Protein AF-A0A1D8IRN9-F1 (afdb_monomer)

Radius of gyration: 17.6 Å; Cα contacts (8 Å, |Δi|>4): 128; chains: 1; bounding box: 40×35×45 Å

Foldseek 3Di:
DEDPVPAPCVVPWVLVLQCVPPNPVSSCVAPPVCVVVVNHDYDDPGCLVQVVCVLVVVHVDDDDDPLSQCCQVPPVVRPDHDDDDPPVSGDDDDDDDDQDPVPVCNVVSVVVVVVCLDPVNQVVCVVSPHDHD

Organism: NCBI:txid2819280

Structure (mmCIF, N/CA/C/O backbone):
data_AF-A0A1D8IRN9-F1
#
_entry.id   AF-A0A1D8IRN9-F1
#
loop_
_atom_site.group_PDB
_atom_site.id
_atom_site.type_symbol
_atom_site.label_atom_id
_atom_site.label_alt_id
_atom_site.label_comp_id
_atom_site.label_asym_id
_atom_site.label_entity_id
_atom_site.label_seq_id
_atom_site.pdbx_PDB_ins_code
_atom_site.Cartn_x
_atom_site.Cartn_y
_atom_site.Cartn_z
_atom_site.occupancy
_atom_site.B_iso_or_equiv
_atom_site.auth_seq_id
_atom_site.auth_comp_id
_atom_site.auth_asym_id
_atom_site.auth_atom_id
_atom_site.pdbx_PDB_model_num
ATOM 1 N N . MET A 1 1 ? 6.218 3.190 -8.491 1.00 97.50 1 MET A N 1
ATOM 2 C CA . MET A 1 1 ? 6.652 2.462 -7.282 1.00 97.50 1 MET A CA 1
ATOM 3 C C . MET A 1 1 ? 6.653 3.421 -6.105 1.00 97.50 1 MET A C 1
ATOM 5 O O . MET A 1 1 ? 6.997 4.578 -6.321 1.00 97.50 1 MET A O 1
ATOM 9 N N . PRO A 1 2 ? 6.281 2.974 -4.898 1.00 97.94 2 PRO A N 1
ATOM 10 C CA . PRO A 1 2 ? 6.349 3.803 -3.695 1.00 97.94 2 PRO A CA 1
ATOM 11 C C . PRO A 1 2 ? 7.781 4.262 -3.410 1.00 97.94 2 PRO A C 1
ATOM 13 O O . PRO A 1 2 ? 8.701 3.454 -3.577 1.00 97.94 2 PRO A O 1
ATOM 16 N N . ASN A 1 3 ? 7.983 5.525 -3.025 1.00 98.31 3 ASN A N 1
ATOM 17 C CA . ASN A 1 3 ? 9.323 6.074 -2.817 1.00 98.31 3 ASN A CA 1
ATOM 18 C C . ASN A 1 3 ? 9.903 5.624 -1.464 1.00 98.31 3 ASN A C 1
ATOM 20 O O . ASN A 1 3 ? 9.328 5.934 -0.420 1.00 98.31 3 ASN A O 1
ATOM 24 N N . PRO A 1 4 ? 11.046 4.914 -1.442 1.00 97.56 4 PRO A N 1
ATOM 25 C CA . PRO A 1 4 ? 11.628 4.422 -0.202 1.00 97.56 4 PRO A CA 1
ATOM 26 C C . PRO A 1 4 ? 12.136 5.516 0.731 1.00 97.56 4 PRO A C 1
ATOM 28 O O . PRO A 1 4 ? 12.293 5.235 1.913 1.00 97.56 4 PRO A O 1
ATOM 31 N N . GLU A 1 5 ? 12.385 6.742 0.277 1.00 97.06 5 GLU A N 1
ATOM 32 C CA . GLU A 1 5 ? 12.905 7.801 1.146 1.00 97.06 5 GLU A CA 1
ATOM 33 C C . GLU A 1 5 ? 11.945 8.113 2.302 1.00 97.06 5 GLU A C 1
ATOM 35 O O . GLU A 1 5 ? 12.378 8.123 3.457 1.00 97.06 5 GLU A O 1
ATOM 40 N N . TRP A 1 6 ? 10.637 8.194 2.041 1.00 95.69 6 TRP A N 1
ATOM 41 C CA . TRP A 1 6 ? 9.624 8.516 3.059 1.00 95.69 6 TRP A CA 1
ATOM 42 C C . TRP A 1 6 ? 8.460 7.522 3.153 1.00 95.69 6 TRP A C 1
ATOM 44 O O . TRP A 1 6 ? 7.733 7.542 4.144 1.00 95.69 6 TRP A O 1
ATOM 54 N N . GLU A 1 7 ? 8.265 6.617 2.189 1.00 97.62 7 GLU A N 1
ATOM 55 C CA . GLU A 1 7 ? 7.142 5.676 2.235 1.00 97.62 7 GLU A CA 1
ATOM 56 C C . GLU A 1 7 ? 7.534 4.333 2.858 1.00 97.62 7 GLU A C 1
ATOM 58 O O . GLU A 1 7 ? 8.240 3.512 2.264 1.00 97.62 7 GLU A O 1
ATOM 63 N N . GLY A 1 8 ? 6.998 4.056 4.050 1.00 94.81 8 GLY A N 1
ATOM 64 C CA . GLY A 1 8 ? 7.262 2.812 4.779 1.00 94.81 8 GLY A CA 1
ATOM 65 C C . GLY A 1 8 ? 6.881 1.536 4.013 1.00 94.81 8 GLY A C 1
ATOM 66 O O . GLY A 1 8 ? 7.558 0.519 4.156 1.00 94.81 8 GLY A O 1
ATOM 67 N N . ILE A 1 9 ? 5.859 1.575 3.146 1.00 95.75 9 ILE A N 1
ATOM 68 C CA . ILE A 1 9 ? 5.465 0.423 2.311 1.00 95.75 9 ILE A CA 1
ATOM 69 C C . ILE A 1 9 ? 6.611 -0.037 1.392 1.00 95.75 9 ILE A C 1
ATOM 71 O O . ILE A 1 9 ? 6.831 -1.240 1.233 1.00 95.75 9 ILE A O 1
ATOM 75 N N . ALA A 1 10 ? 7.391 0.899 0.838 1.00 97.38 10 ALA A N 1
ATOM 76 C CA . ALA A 1 10 ? 8.537 0.574 -0.005 1.00 97.38 10 ALA A CA 1
ATOM 77 C C . ALA A 1 10 ? 9.614 -0.152 0.807 1.00 97.38 10 ALA A C 1
ATOM 79 O O . ALA A 1 10 ? 10.031 -1.252 0.444 1.00 97.38 10 ALA A O 1
ATOM 80 N N . LYS A 1 11 ? 10.014 0.449 1.936 1.00 96.25 11 LYS A N 1
ATOM 81 C CA . LYS A 1 11 ? 11.086 -0.043 2.814 1.00 96.25 11 LYS A CA 1
ATOM 82 C C . LYS A 1 11 ? 10.756 -1.385 3.468 1.00 96.25 11 LYS A C 1
ATOM 84 O O . LYS A 1 11 ? 11.618 -2.255 3.546 1.00 96.25 11 LYS A O 1
ATOM 89 N N . HIS A 1 12 ? 9.527 -1.561 3.952 1.00 94.75 12 HIS A N 1
ATOM 90 C CA . HIS A 1 12 ? 9.192 -2.661 4.863 1.00 94.75 12 HIS A CA 1
ATOM 91 C C . HIS A 1 12 ? 8.393 -3.798 4.224 1.00 94.75 12 HIS A C 1
ATOM 93 O O . HIS A 1 12 ? 8.334 -4.885 4.811 1.00 94.75 12 HIS A O 1
ATOM 99 N N . ALA A 1 13 ? 7.794 -3.584 3.051 1.00 95.06 13 ALA A N 1
ATOM 100 C CA . ALA A 1 13 ? 7.025 -4.608 2.346 1.00 95.06 13 ALA A CA 1
ATOM 101 C C . ALA A 1 13 ? 7.578 -4.884 0.945 1.00 95.06 13 ALA A C 1
ATOM 103 O O . ALA A 1 13 ? 7.990 -6.007 0.669 1.00 95.06 13 ALA A O 1
ATOM 104 N N . ILE A 1 14 ? 7.653 -3.866 0.086 1.00 96.88 14 ILE A N 1
ATOM 105 C CA . ILE A 1 14 ? 7.908 -4.062 -1.348 1.00 96.88 14 ILE A CA 1
ATOM 106 C C . ILE A 1 14 ? 9.356 -4.457 -1.633 1.00 96.88 14 ILE A C 1
ATOM 108 O O . ILE A 1 14 ? 9.585 -5.468 -2.289 1.00 96.88 14 ILE A O 1
ATOM 112 N N . ILE A 1 15 ? 10.339 -3.692 -1.149 1.00 97.44 15 ILE A N 1
ATOM 113 C CA . ILE A 1 15 ? 11.759 -4.009 -1.369 1.00 97.44 15 ILE A CA 1
ATOM 114 C C . ILE A 1 15 ? 12.111 -5.386 -0.778 1.00 97.44 15 ILE A C 1
ATOM 116 O O . ILE A 1 15 ? 12.723 -6.181 -1.493 1.00 97.44 15 ILE A O 1
ATOM 120 N N . PRO A 1 16 ? 11.685 -5.736 0.455 1.00 96.25 16 PRO A N 1
ATOM 121 C CA . PRO A 1 16 ? 11.860 -7.089 0.977 1.00 96.25 16 PRO A CA 1
ATOM 122 C C . PRO A 1 16 ? 11.220 -8.179 0.109 1.00 96.25 16 PRO A C 1
ATOM 124 O O . PRO A 1 16 ? 11.850 -9.212 -0.106 1.00 96.25 16 PRO A O 1
ATOM 127 N N . ALA A 1 17 ? 10.007 -7.959 -0.414 1.00 96.19 17 ALA A N 1
ATOM 128 C CA . ALA A 1 17 ? 9.340 -8.918 -1.297 1.00 96.19 17 ALA A CA 1
ATOM 129 C C . ALA A 1 17 ? 10.122 -9.118 -2.605 1.00 96.19 17 ALA A C 1
ATOM 131 O O . ALA A 1 17 ? 10.450 -10.250 -2.949 1.00 96.19 17 ALA A O 1
ATOM 132 N N . LEU A 1 18 ? 10.524 -8.028 -3.272 1.00 97.31 18 LEU A N 1
ATOM 133 C CA . LEU A 1 18 ? 11.352 -8.082 -4.483 1.00 97.31 18 LEU A CA 1
ATOM 134 C C . LEU A 1 18 ? 12.683 -8.801 -4.230 1.00 97.31 18 LEU A C 1
ATOM 136 O O . LEU A 1 18 ? 13.089 -9.651 -5.021 1.00 97.31 18 LEU A O 1
ATOM 140 N N . LYS A 1 19 ? 13.347 -8.496 -3.109 1.00 97.75 19 LYS A N 1
ATOM 141 C CA . LYS A 1 19 ? 14.605 -9.143 -2.723 1.00 97.75 19 LYS A CA 1
ATOM 142 C C . LYS A 1 19 ? 14.420 -10.640 -2.472 1.00 97.75 19 LYS A C 1
ATOM 144 O O . LYS A 1 19 ? 15.274 -11.425 -2.868 1.00 97.75 19 LYS A O 1
ATOM 149 N N . LYS A 1 20 ? 13.308 -11.047 -1.853 1.00 96.25 20 LYS A N 1
ATOM 150 C CA . LYS A 1 20 ? 12.988 -12.460 -1.611 1.00 96.25 20 LYS A CA 1
ATOM 151 C C . LYS A 1 20 ? 12.743 -13.228 -2.914 1.00 96.25 20 LYS A C 1
ATOM 153 O O . LYS A 1 20 ? 13.184 -14.366 -3.022 1.00 96.25 20 LYS A O 1
ATOM 158 N N . THR A 1 21 ? 12.052 -12.628 -3.884 1.00 96.19 21 THR A N 1
ATOM 159 C CA . THR A 1 21 ? 11.644 -13.323 -5.118 1.00 96.19 21 THR A CA 1
ATOM 160 C C . THR A 1 21 ? 12.665 -13.245 -6.249 1.00 96.19 21 THR A C 1
ATOM 162 O O . THR A 1 21 ? 12.688 -14.128 -7.097 1.00 96.19 21 THR A O 1
ATOM 165 N N . GLY A 1 22 ? 13.484 -12.191 -6.300 1.00 97.00 22 GLY A N 1
ATOM 166 C CA . GLY A 1 22 ? 14.425 -11.944 -7.402 1.00 97.00 22 GLY A CA 1
ATOM 167 C C . GLY A 1 22 ? 15.786 -11.391 -6.978 1.00 97.00 22 GLY A C 1
ATOM 168 O O . GLY A 1 22 ? 16.555 -10.935 -7.825 1.00 97.00 22 GLY A O 1
ATOM 169 N N . GLY A 1 23 ? 16.096 -11.411 -5.680 1.00 98.19 23 GLY A N 1
ATOM 170 C CA . GLY A 1 23 ? 17.379 -10.965 -5.143 1.00 98.19 23 GLY A CA 1
ATOM 171 C C . GLY A 1 23 ? 17.624 -9.459 -5.265 1.00 98.19 23 GLY A C 1
ATOM 172 O O . GLY A 1 23 ? 16.760 -8.672 -5.653 1.00 98.19 23 GLY A O 1
ATOM 173 N N . GLU A 1 24 ? 18.853 -9.055 -4.945 1.00 98.44 24 GLU A N 1
ATOM 174 C CA . GLU A 1 24 ? 19.307 -7.661 -5.079 1.00 98.44 24 GLU A CA 1
ATOM 175 C C . GLU A 1 24 ? 19.262 -7.163 -6.528 1.00 98.44 24 GLU A C 1
ATOM 177 O O . GLU A 1 24 ? 19.043 -5.978 -6.775 1.00 98.44 24 GLU A O 1
ATOM 182 N N . SER A 1 25 ? 19.426 -8.069 -7.499 1.00 98.56 25 SER A N 1
ATOM 183 C CA . SER A 1 25 ? 19.332 -7.737 -8.922 1.00 98.56 25 SER A CA 1
ATOM 184 C C . SER A 1 25 ? 17.955 -7.165 -9.265 1.00 98.56 25 SER A C 1
ATOM 186 O O . SER A 1 25 ? 17.877 -6.071 -9.825 1.00 98.56 25 SER A O 1
ATOM 188 N N . LEU A 1 26 ? 16.865 -7.818 -8.840 1.00 98.50 26 LEU A N 1
ATOM 189 C CA . LEU A 1 26 ? 15.513 -7.318 -9.100 1.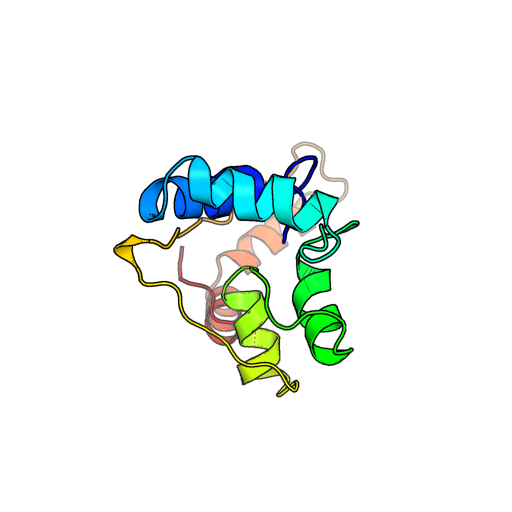00 98.50 26 LEU A CA 1
ATOM 190 C C . LEU A 1 26 ? 15.246 -5.970 -8.415 1.00 98.50 26 LEU A C 1
ATOM 192 O O . LEU A 1 26 ? 14.616 -5.090 -9.005 1.00 98.50 26 LEU A O 1
ATOM 196 N N . VAL A 1 27 ? 15.751 -5.777 -7.193 1.00 98.56 27 VAL A N 1
ATOM 197 C CA . VAL A 1 27 ? 15.640 -4.491 -6.487 1.00 98.56 27 VAL A CA 1
ATOM 198 C C . VAL A 1 27 ? 16.362 -3.386 -7.262 1.00 98.56 27 VAL A C 1
ATOM 200 O O . VAL A 1 27 ? 15.770 -2.332 -7.504 1.00 98.56 27 VAL A O 1
ATOM 203 N N . ASN A 1 28 ? 17.601 -3.626 -7.701 1.00 98.56 28 ASN A N 1
ATOM 204 C CA . ASN A 1 28 ? 18.383 -2.660 -8.477 1.00 98.56 28 ASN A CA 1
ATOM 205 C C . ASN A 1 28 ? 17.713 -2.325 -9.816 1.00 98.56 28 ASN A C 1
ATOM 207 O O . ASN A 1 28 ? 17.606 -1.146 -10.156 1.00 98.56 28 ASN A O 1
ATOM 211 N N . ILE A 1 29 ? 17.178 -3.320 -10.526 1.00 98.69 29 ILE A N 1
ATOM 212 C CA . ILE A 1 29 ? 16.436 -3.095 -11.772 1.00 98.69 29 ILE A CA 1
ATOM 213 C C . ILE A 1 29 ? 15.251 -2.153 -11.523 1.00 98.69 29 ILE A C 1
ATOM 215 O O . ILE A 1 29 ? 15.089 -1.150 -12.216 1.00 98.69 29 ILE A O 1
ATOM 219 N N . VAL A 1 30 ? 14.417 -2.445 -10.519 1.00 98.25 30 VAL A N 1
ATOM 220 C CA . VAL A 1 30 ? 13.169 -1.701 -10.277 1.00 98.25 30 VAL A CA 1
ATOM 221 C C . VAL A 1 30 ? 13.419 -0.300 -9.719 1.00 98.25 30 VAL A C 1
ATOM 223 O O . VA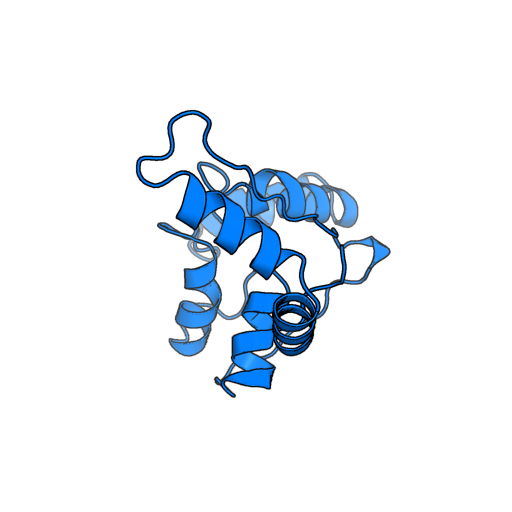L A 1 30 ? 12.792 0.652 -10.191 1.00 98.25 30 VAL A O 1
ATOM 226 N N . TYR A 1 31 ? 14.306 -0.176 -8.729 1.00 98.44 31 TYR A N 1
ATOM 227 C CA . TYR A 1 31 ? 14.495 1.045 -7.938 1.00 98.44 31 TYR A CA 1
ATOM 228 C C . TYR A 1 31 ? 15.720 1.881 -8.326 1.00 98.44 31 TYR A C 1
ATOM 230 O O . TYR A 1 31 ? 15.823 3.014 -7.863 1.00 98.44 31 TYR A O 1
ATOM 238 N N . LYS A 1 32 ? 16.631 1.378 -9.171 1.00 98.31 32 LYS A N 1
ATOM 239 C CA . LYS A 1 32 ? 17.782 2.153 -9.668 1.00 98.31 32 LYS A CA 1
ATOM 240 C C . LYS A 1 32 ? 17.764 2.287 -11.180 1.00 98.31 32 LYS A C 1
ATOM 242 O O . LYS A 1 32 ? 17.639 3.397 -11.684 1.00 98.31 32 LYS A O 1
ATOM 247 N N . GLU A 1 33 ? 17.852 1.180 -11.910 1.00 98.62 33 GLU A N 1
ATOM 248 C CA . GLU A 1 33 ? 18.018 1.211 -13.369 1.00 98.62 33 GLU A CA 1
ATOM 249 C C . GLU A 1 33 ? 16.786 1.790 -14.062 1.00 98.62 33 GLU A C 1
ATOM 251 O O . GLU A 1 33 ? 16.888 2.767 -14.802 1.00 98.62 33 GLU A O 1
ATOM 256 N N . LYS A 1 34 ? 15.595 1.258 -13.766 1.00 98.44 34 LYS A N 1
ATOM 257 C CA . LYS A 1 34 ? 14.348 1.774 -14.342 1.00 98.44 34 LYS A CA 1
ATOM 258 C C . LYS A 1 34 ? 14.034 3.197 -13.892 1.00 98.44 34 LYS A C 1
ATOM 260 O O . LYS A 1 34 ? 13.445 3.946 -14.665 1.00 98.44 34 LYS A O 1
ATOM 265 N N . VAL A 1 35 ? 14.433 3.587 -12.679 1.00 98.31 35 VAL A N 1
ATOM 266 C CA . VAL A 1 35 ? 14.287 4.972 -12.199 1.00 98.31 35 VAL A CA 1
ATOM 267 C C . VAL A 1 35 ? 15.186 5.904 -13.006 1.00 98.31 35 VAL A C 1
ATOM 269 O O . VAL A 1 35 ? 14.694 6.873 -13.576 1.00 98.31 35 VAL A O 1
ATOM 272 N N . LYS A 1 36 ? 16.476 5.570 -13.141 1.00 98.44 36 LYS A N 1
ATOM 273 C CA . LYS A 1 36 ? 17.438 6.317 -13.966 1.00 98.44 36 LYS A CA 1
ATOM 274 C C . LYS A 1 36 ? 16.975 6.431 -15.422 1.00 98.44 36 LYS A C 1
ATOM 276 O O . LYS A 1 36 ? 17.131 7.482 -16.031 1.00 98.44 36 LYS A O 1
ATOM 281 N N . ASN A 1 37 ? 16.364 5.373 -15.950 1.00 98.06 37 ASN A N 1
ATOM 282 C CA . ASN A 1 37 ? 15.855 5.321 -17.320 1.00 98.06 37 ASN A CA 1
ATOM 283 C C . ASN A 1 37 ? 14.436 5.905 -17.473 1.00 98.06 37 ASN A C 1
ATOM 285 O O . ASN A 1 37 ? 13.850 5.792 -18.545 1.00 98.06 37 ASN A O 1
ATOM 289 N N . GLY A 1 38 ? 13.835 6.464 -16.416 1.00 96.94 38 GLY A N 1
ATOM 290 C CA . GLY A 1 38 ? 12.496 7.070 -16.454 1.00 96.94 38 GLY A CA 1
ATOM 291 C C . GLY A 1 38 ? 11.324 6.090 -16.626 1.00 96.94 38 GLY A C 1
ATOM 292 O O . GLY A 1 38 ? 10.179 6.515 -16.757 1.00 96.94 38 GLY A O 1
ATOM 293 N N . THR A 1 39 ? 11.574 4.780 -16.598 1.00 97.44 39 THR A N 1
ATOM 294 C CA . THR A 1 39 ? 10.551 3.727 -16.761 1.00 97.44 39 THR A CA 1
ATOM 295 C C . THR A 1 39 ? 9.953 3.251 -15.434 1.00 97.44 39 THR A C 1
ATOM 297 O O . THR A 1 39 ? 8.908 2.602 -15.424 1.00 97.44 39 THR A O 1
ATOM 300 N N . THR A 1 40 ? 10.559 3.626 -14.303 1.00 98.19 40 THR A N 1
ATOM 301 C CA . THR A 1 40 ? 9.930 3.590 -12.977 1.00 98.19 40 THR A CA 1
ATOM 302 C C . THR A 1 40 ? 9.742 5.015 -12.479 1.00 98.19 40 THR A C 1
ATOM 304 O O . THR A 1 40 ? 10.705 5.713 -12.179 1.00 98.19 40 THR A O 1
ATOM 307 N N . PHE A 1 41 ? 8.487 5.417 -12.290 1.00 98.12 41 PHE A N 1
ATOM 308 C CA . PHE A 1 41 ? 8.154 6.619 -11.532 1.00 98.12 41 PHE A CA 1
ATOM 309 C C . PHE A 1 41 ? 8.122 6.308 -10.031 1.00 98.12 41 PHE A C 1
ATOM 311 O O . PHE A 1 41 ? 7.410 5.387 -9.611 1.00 98.12 41 PHE A O 1
ATOM 318 N N . LEU A 1 42 ? 8.850 7.083 -9.224 1.00 98.31 42 LEU A N 1
ATOM 319 C CA . LEU A 1 42 ? 8.716 7.077 -7.767 1.00 98.31 42 LEU A CA 1
ATOM 320 C C . LEU A 1 42 ? 7.623 8.064 -7.351 1.00 98.31 42 LEU A C 1
ATOM 322 O O . LEU A 1 42 ? 7.593 9.204 -7.814 1.00 98.31 42 LEU A O 1
ATOM 326 N N . THR A 1 43 ? 6.686 7.626 -6.514 1.00 97.94 43 THR A N 1
ATOM 327 C CA . THR A 1 43 ? 5.631 8.513 -6.012 1.00 97.94 43 THR A CA 1
ATOM 328 C C . THR A 1 43 ? 6.217 9.617 -5.138 1.00 97.94 43 THR A C 1
ATOM 330 O O . THR A 1 43 ? 7.196 9.419 -4.434 1.00 97.94 43 THR A O 1
ATOM 333 N N . HIS A 1 44 ? 5.653 10.816 -5.246 1.00 95.69 44 HIS A N 1
ATOM 334 C CA . HIS A 1 44 ? 6.187 12.027 -4.620 1.00 95.69 44 HIS A CA 1
ATOM 335 C C . HIS A 1 44 ? 5.527 12.316 -3.271 1.00 95.69 44 HIS A C 1
ATOM 337 O O . HIS A 1 44 ? 6.180 12.774 -2.347 1.00 95.69 44 HIS A O 1
ATOM 343 N N . ILE A 1 45 ? 4.227 12.039 -3.157 1.00 92.00 45 ILE A N 1
ATOM 344 C CA . ILE A 1 45 ? 3.448 12.330 -1.947 1.00 92.00 45 ILE A CA 1
ATOM 345 C C . ILE A 1 45 ? 3.138 11.024 -1.221 1.00 92.00 45 ILE A C 1
ATOM 347 O O . ILE A 1 45 ? 3.430 10.868 -0.041 1.00 92.00 45 ILE A O 1
ATOM 351 N N . HIS A 1 46 ? 2.538 10.075 -1.942 1.00 96.31 46 HIS A N 1
ATOM 352 C CA . HIS A 1 46 ? 2.078 8.804 -1.395 1.00 96.31 46 HIS A CA 1
ATOM 353 C C . HIS A 1 46 ? 1.817 7.812 -2.533 1.00 96.31 46 HIS A C 1
ATOM 355 O O . HIS A 1 46 ? 1.384 8.201 -3.619 1.00 96.31 46 HIS A O 1
ATOM 361 N N . HIS A 1 47 ? 1.959 6.518 -2.275 1.00 97.62 47 HIS A N 1
ATOM 362 C CA . HIS A 1 47 ? 1.709 5.430 -3.221 1.00 97.62 47 HIS A CA 1
ATOM 363 C C . HIS A 1 47 ? 0.287 5.403 -3.781 1.00 97.62 47 HIS A C 1
ATOM 365 O O . HIS A 1 47 ? 0.074 4.863 -4.864 1.00 97.62 47 HIS A O 1
ATOM 371 N N . ARG A 1 48 ? -0.660 6.085 -3.126 1.00 96.19 48 ARG A N 1
ATOM 372 C CA . ARG A 1 48 ? -2.013 6.372 -3.644 1.00 96.19 48 ARG A CA 1
ATOM 373 C C . ARG A 1 48 ? -2.028 7.239 -4.908 1.00 96.19 48 ARG A C 1
ATOM 375 O O . ARG A 1 48 ? -3.058 7.343 -5.559 1.00 96.19 48 ARG A O 1
ATOM 382 N N . GLN A 1 49 ? -0.897 7.814 -5.310 1.00 97.12 49 GLN A N 1
ATOM 383 C CA . GLN A 1 49 ? -0.736 8.383 -6.649 1.00 97.12 49 GLN A CA 1
ATOM 384 C C . GLN A 1 49 ? -0.733 7.296 -7.738 1.00 97.12 49 GLN A C 1
ATOM 386 O O . GLN A 1 49 ? -1.028 7.591 -8.892 1.00 97.12 49 GLN A O 1
ATOM 391 N N . THR A 1 50 ? -0.409 6.043 -7.403 1.00 97.25 50 THR A N 1
ATOM 392 C CA . THR A 1 50 ? -0.287 4.944 -8.371 1.00 97.25 50 THR A CA 1
ATOM 393 C C . THR A 1 50 ? -1.596 4.659 -9.113 1.00 97.25 50 THR A C 1
ATOM 395 O O . THR A 1 50 ? -1.559 4.698 -10.343 1.00 97.25 50 THR A O 1
ATOM 398 N N . PRO A 1 51 ? -2.752 4.433 -8.449 1.00 96.69 51 PRO A N 1
ATOM 399 C CA . PRO A 1 51 ? -4.009 4.184 -9.156 1.00 96.69 51 PRO A CA 1
ATOM 400 C C . PRO A 1 51 ? -4.395 5.345 -10.075 1.00 96.69 51 PRO A C 1
ATOM 402 O O . PRO A 1 51 ? -4.775 5.121 -11.220 1.00 96.69 51 PRO A O 1
ATOM 405 N N . VAL A 1 52 ? -4.209 6.589 -9.617 1.00 95.69 52 VAL A N 1
ATOM 406 C CA . VAL A 1 52 ? -4.463 7.795 -10.423 1.00 95.69 52 VAL A CA 1
ATOM 407 C C . VAL A 1 52 ? -3.598 7.807 -11.678 1.00 95.69 52 VAL A C 1
ATOM 409 O O . VAL A 1 52 ? -4.114 7.960 -12.779 1.00 95.69 52 VAL A O 1
ATOM 412 N N . ARG A 1 53 ? -2.294 7.552 -11.547 1.00 97.38 53 ARG A N 1
ATOM 413 C CA . ARG A 1 53 ? -1.383 7.515 -12.698 1.00 97.38 53 ARG A CA 1
ATOM 414 C C . ARG A 1 53 ? -1.707 6.402 -13.693 1.00 97.38 53 ARG A C 1
ATOM 416 O O . ARG A 1 53 ? -1.449 6.587 -14.879 1.00 97.38 53 ARG A O 1
ATOM 423 N N . ILE A 1 54 ? -2.247 5.270 -13.236 1.00 97.50 54 ILE A N 1
ATOM 424 C CA . ILE A 1 54 ? -2.720 4.201 -14.129 1.00 97.50 54 ILE A CA 1
ATOM 425 C C . ILE A 1 54 ? -3.957 4.673 -14.900 1.00 97.50 54 ILE A C 1
ATOM 427 O O . ILE A 1 54 ? -3.981 4.563 -16.124 1.00 97.50 54 ILE A O 1
ATOM 431 N N . MET A 1 55 ? -4.939 5.272 -14.219 1.00 96.88 55 MET A N 1
ATOM 432 C CA . MET A 1 55 ? -6.138 5.826 -14.868 1.00 96.88 55 MET A CA 1
ATOM 433 C C . MET A 1 55 ? -5.799 6.935 -15.875 1.00 96.88 55 MET A C 1
ATOM 435 O O . MET A 1 55 ? -6.391 7.005 -16.948 1.00 96.88 55 MET A O 1
ATOM 439 N N . GLU A 1 56 ? -4.792 7.755 -15.572 1.00 97.25 56 GLU A N 1
ATOM 440 C CA . GLU A 1 56 ? -4.249 8.782 -16.471 1.00 97.25 56 GLU A CA 1
ATOM 441 C C . GLU A 1 56 ? -3.344 8.216 -17.580 1.00 97.25 56 GLU A C 1
ATOM 443 O O . GLU A 1 56 ? -2.758 8.982 -18.344 1.00 97.25 56 GLU A O 1
ATOM 448 N N . ARG A 1 57 ? -3.185 6.887 -17.667 1.00 97.12 57 ARG A N 1
ATOM 449 C CA . ARG A 1 57 ? -2.325 6.191 -18.642 1.00 97.12 57 ARG A CA 1
ATOM 450 C C . ARG A 1 57 ? -0.845 6.599 -18.583 1.00 97.12 57 ARG A C 1
ATOM 452 O O . ARG A 1 57 ? -0.109 6.427 -19.548 1.00 97.12 57 ARG A O 1
ATOM 459 N N . LYS A 1 58 ? -0.383 7.109 -17.438 1.00 97.12 58 LYS A N 1
ATOM 460 C CA . LYS A 1 58 ? 1.019 7.503 -17.190 1.00 97.12 58 LYS A CA 1
ATOM 461 C C . LYS A 1 58 ? 1.878 6.357 -16.657 1.00 97.12 58 LYS A C 1
ATOM 463 O O . LYS A 1 58 ? 3.099 6.494 -16.585 1.00 97.12 58 LYS A O 1
ATOM 468 N N . CYS A 1 59 ? 1.263 5.262 -16.215 1.00 95.25 59 CYS A N 1
ATOM 469 C CA . CYS A 1 59 ? 1.939 4.051 -15.751 1.00 95.25 59 CYS A CA 1
ATOM 470 C C . CYS A 1 59 ? 1.102 2.820 -16.111 1.00 95.25 59 CYS A C 1
ATOM 472 O O . CYS A 1 59 ? -0.117 2.857 -15.984 1.00 95.25 59 CYS A O 1
ATOM 474 N N . SER A 1 60 ? 1.750 1.719 -16.490 1.00 96.38 60 SER 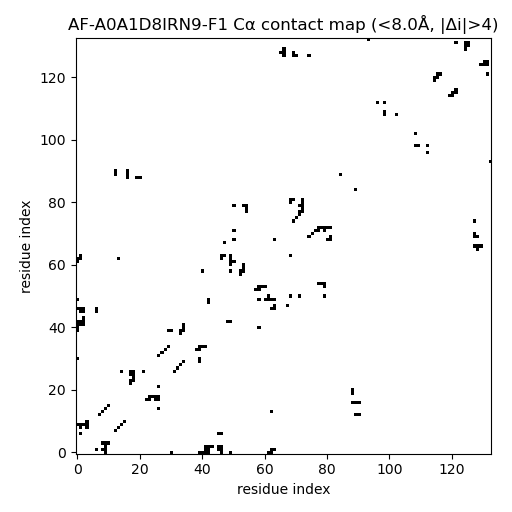A N 1
ATOM 475 C CA . SER A 1 60 ? 1.048 0.465 -16.809 1.00 96.38 60 SER A CA 1
ATOM 476 C C . SER A 1 60 ? 0.682 -0.349 -15.566 1.00 96.38 60 SER A C 1
ATOM 478 O O . SER A 1 60 ? -0.279 -1.108 -15.585 1.00 96.38 60 SER A O 1
ATOM 480 N N . ALA A 1 61 ? 1.463 -0.218 -14.490 1.00 97.00 61 ALA A N 1
ATOM 481 C CA . ALA A 1 61 ? 1.263 -0.931 -13.234 1.00 97.00 61 ALA A CA 1
ATOM 482 C C . ALA A 1 61 ? 1.985 -0.221 -12.079 1.00 97.00 61 ALA A C 1
ATOM 484 O O . ALA A 1 61 ? 2.879 0.607 -12.286 1.00 97.00 61 ALA A O 1
ATOM 485 N N . GLY A 1 62 ? 1.637 -0.590 -10.850 1.00 96.69 62 GLY A N 1
ATOM 486 C CA . GLY A 1 62 ? 2.388 -0.229 -9.655 1.00 96.69 62 GLY A CA 1
ATOM 487 C C . GLY A 1 62 ? 1.842 -0.934 -8.417 1.00 96.69 62 GLY A C 1
ATOM 488 O O . GLY A 1 62 ? 0.852 -1.655 -8.492 1.00 96.69 62 GLY A O 1
ATOM 489 N N . VAL A 1 63 ? 2.519 -0.744 -7.286 1.00 96.56 63 VAL A N 1
ATOM 490 C CA . VAL A 1 63 ? 2.241 -1.477 -6.045 1.00 96.56 63 VAL A CA 1
ATOM 491 C C . VAL A 1 63 ? 1.658 -0.534 -4.996 1.00 96.56 63 VAL A C 1
ATOM 493 O O . VAL A 1 63 ? 2.200 0.546 -4.761 1.00 96.56 63 VAL A O 1
ATOM 496 N N . VAL A 1 64 ? 0.557 -0.967 -4.387 1.00 96.38 64 VAL A N 1
ATOM 497 C CA . VAL A 1 64 ? -0.228 -0.283 -3.348 1.00 96.38 64 VAL A CA 1
ATOM 498 C C . VAL A 1 64 ? -0.721 -1.317 -2.331 1.00 96.38 64 VAL A C 1
ATOM 500 O O . VAL A 1 64 ? -0.531 -2.519 -2.545 1.00 96.38 64 VAL A O 1
ATOM 503 N N . TRP A 1 65 ? -1.367 -0.892 -1.243 1.00 96.25 65 TRP A N 1
ATOM 504 C CA . TRP A 1 65 ? -2.053 -1.844 -0.366 1.00 96.25 65 TRP A CA 1
ATOM 505 C C . TRP A 1 65 ? -3.269 -2.458 -1.063 1.00 96.25 65 TRP A C 1
ATOM 507 O O . TRP A 1 65 ? -3.927 -1.814 -1.882 1.00 96.25 65 TRP A O 1
ATOM 517 N N . TYR A 1 66 ? -3.603 -3.701 -0.704 1.00 96.12 66 TYR A N 1
ATOM 518 C CA . TYR A 1 66 ? -4.726 -4.427 -1.307 1.00 96.12 66 TYR A CA 1
ATOM 519 C C . TYR A 1 66 ? -6.031 -3.625 -1.265 1.00 96.12 66 TYR A C 1
ATOM 521 O O . TYR A 1 66 ? -6.703 -3.505 -2.283 1.00 96.12 66 TYR A O 1
ATOM 529 N N . THR A 1 67 ? -6.361 -3.030 -0.117 1.00 96.06 67 THR A N 1
ATOM 530 C CA . THR A 1 67 ? -7.608 -2.275 0.082 1.00 96.06 67 THR A CA 1
ATOM 531 C C . THR A 1 67 ? -7.710 -1.042 -0.817 1.00 96.06 67 THR A C 1
ATOM 533 O O . THR A 1 67 ? -8.808 -0.653 -1.206 1.00 96.06 67 THR A O 1
ATOM 536 N N . GLU A 1 68 ? -6.580 -0.458 -1.220 1.00 96.25 68 GLU A N 1
ATOM 537 C CA . GLU A 1 68 ? -6.534 0.704 -2.112 1.00 96.25 68 GLU A CA 1
ATOM 538 C C . GLU A 1 68 ? -6.844 0.303 -3.555 1.00 96.25 68 GLU A C 1
ATOM 540 O O . GLU A 1 68 ? -7.656 0.946 -4.221 1.00 96.25 68 GLU A O 1
ATOM 545 N N . ALA A 1 69 ? -6.246 -0.794 -4.028 1.00 96.50 69 ALA A N 1
ATOM 546 C CA . ALA A 1 69 ? -6.563 -1.341 -5.343 1.00 96.50 69 ALA A CA 1
ATOM 547 C C . ALA A 1 69 ? -7.993 -1.913 -5.381 1.00 96.50 69 ALA A C 1
ATOM 549 O O . ALA A 1 69 ? -8.728 -1.670 -6.336 1.00 96.50 69 ALA A O 1
ATOM 550 N N . TYR A 1 70 ? -8.410 -2.596 -4.309 1.00 97.31 70 TYR A N 1
ATOM 551 C CA . TYR A 1 70 ? -9.763 -3.119 -4.114 1.00 97.31 70 TYR A CA 1
ATOM 552 C C . TYR A 1 70 ? -10.823 -2.026 -4.177 1.00 97.31 70 TYR A C 1
ATOM 554 O O . TYR A 1 70 ? -11.821 -2.192 -4.871 1.00 97.31 70 TYR A O 1
ATOM 562 N N . PHE A 1 71 ? -10.600 -0.890 -3.512 1.00 97.31 71 PHE A N 1
ATOM 563 C CA . PHE A 1 71 ? -11.519 0.238 -3.596 1.00 97.31 71 PHE A CA 1
ATOM 564 C C . PHE A 1 71 ? -11.705 0.698 -5.045 1.00 97.31 71 PHE A C 1
ATOM 566 O O . PHE A 1 71 ? -12.835 0.801 -5.514 1.00 97.31 71 PHE A O 1
ATOM 573 N N . HIS A 1 72 ? -10.612 0.936 -5.768 1.00 97.75 72 HIS A N 1
ATOM 574 C CA . HIS A 1 72 ? -10.699 1.445 -7.133 1.00 97.75 72 HIS A CA 1
ATOM 575 C C . HIS A 1 72 ? -11.331 0.444 -8.110 1.00 97.75 72 HIS A C 1
ATOM 577 O O . HIS A 1 72 ? -12.199 0.843 -8.876 1.00 97.75 72 HIS A O 1
ATOM 583 N N . ASP A 1 73 ? -10.953 -0.835 -8.066 1.00 96.75 73 ASP A N 1
ATOM 584 C CA . ASP A 1 73 ? -11.490 -1.871 -8.967 1.00 96.75 73 ASP A CA 1
ATOM 585 C C . ASP A 1 73 ? -12.925 -2.283 -8.573 1.00 96.75 73 ASP A C 1
ATOM 587 O O . ASP A 1 73 ? -13.855 -2.225 -9.379 1.00 96.75 73 ASP A O 1
ATOM 591 N N . LYS A 1 74 ? -13.145 -2.662 -7.307 1.00 96.81 74 LYS A N 1
ATOM 592 C CA . LYS A 1 74 ? -14.377 -3.346 -6.874 1.00 96.81 74 LYS A CA 1
ATOM 593 C C . LYS A 1 74 ? -15.458 -2.442 -6.308 1.00 96.81 74 LYS A C 1
ATOM 595 O O . LYS A 1 74 ? -16.619 -2.834 -6.348 1.00 96.81 74 LYS A O 1
ATOM 600 N N . ILE A 1 75 ? -15.100 -1.280 -5.764 1.00 96.94 75 ILE A N 1
ATOM 601 C CA . ILE A 1 75 ? -16.066 -0.375 -5.121 1.00 96.94 75 ILE A CA 1
ATOM 602 C C . ILE A 1 75 ? -16.393 0.814 -6.022 1.00 96.94 75 ILE A C 1
ATOM 604 O O . ILE A 1 75 ? -17.560 1.142 -6.204 1.00 96.94 75 ILE A O 1
ATOM 608 N N . ALA A 1 76 ? -15.369 1.466 -6.572 1.00 97.44 76 ALA A N 1
ATOM 609 C CA . ALA A 1 76 ? -15.521 2.655 -7.403 1.00 97.44 76 ALA A CA 1
ATOM 610 C C . ALA A 1 76 ? -15.634 2.338 -8.904 1.00 97.44 76 ALA A C 1
ATOM 612 O O . ALA A 1 76 ? -15.969 3.229 -9.679 1.00 97.44 76 ALA A O 1
ATOM 613 N N . HIS A 1 77 ? -15.345 1.098 -9.319 1.00 97.06 77 HIS A N 1
ATOM 614 C CA . HIS A 1 77 ? -15.366 0.659 -10.722 1.00 97.06 77 HIS A CA 1
ATOM 615 C C . HIS A 1 77 ? -14.530 1.549 -11.655 1.00 97.06 77 HIS A C 1
ATOM 617 O O . HIS A 1 77 ? -14.887 1.814 -12.803 1.00 97.06 77 HIS A O 1
ATOM 623 N N . HIS A 1 78 ? -13.400 2.033 -11.147 1.00 97.94 78 HIS A N 1
ATOM 624 C CA . HIS A 1 78 ? -12.430 2.780 -11.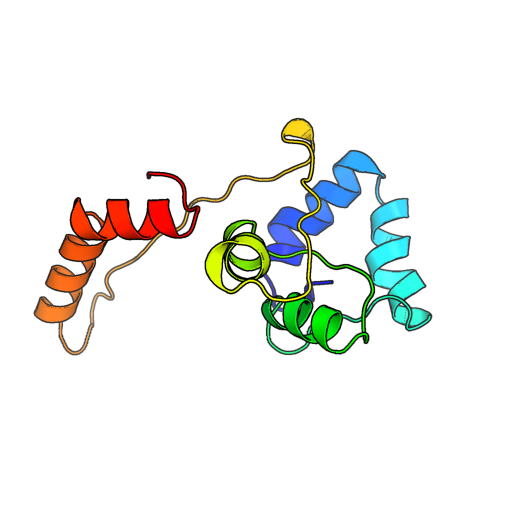928 1.00 97.94 78 HIS A CA 1
ATOM 625 C C . HIS A 1 78 ? -11.726 1.865 -12.942 1.00 97.94 78 HIS A C 1
ATOM 627 O O . HIS A 1 78 ? -11.622 0.661 -12.707 1.00 97.94 78 HIS A O 1
ATOM 633 N N . PRO A 1 79 ? -11.192 2.414 -14.052 1.00 96.19 79 PRO A N 1
ATOM 634 C CA . PRO A 1 79 ? -10.612 1.633 -15.146 1.00 96.19 79 PRO A CA 1
ATOM 635 C C . PRO A 1 79 ? -9.203 1.114 -14.811 1.00 96.19 79 PRO A C 1
ATOM 637 O O . PRO A 1 79 ? -8.225 1.420 -15.492 1.00 96.19 79 PRO A O 1
ATOM 640 N N . ILE A 1 80 ? -9.092 0.337 -13.737 1.00 96.06 80 ILE A N 1
ATOM 641 C CA . ILE A 1 80 ? -7.888 -0.377 -13.317 1.00 96.06 80 ILE A CA 1
ATOM 642 C C . ILE A 1 80 ? -8.268 -1.804 -12.913 1.00 96.06 80 ILE A C 1
ATOM 644 O O . ILE A 1 80 ? -9.425 -2.087 -12.619 1.00 96.06 80 ILE A O 1
ATOM 648 N N . SER A 1 81 ? -7.288 -2.699 -12.853 1.00 95.69 81 SER A N 1
ATOM 649 C CA . SER A 1 81 ? -7.484 -4.065 -12.362 1.00 95.69 81 SER A CA 1
ATOM 650 C C . SER A 1 81 ? -6.428 -4.429 -11.326 1.00 95.69 81 SER A C 1
ATOM 652 O O . SER A 1 81 ? -5.334 -3.856 -11.292 1.00 95.69 81 SER A O 1
ATOM 654 N N . ILE A 1 82 ? -6.772 -5.374 -10.455 1.00 96.38 82 ILE A N 1
ATOM 655 C CA . ILE A 1 82 ? -5.870 -5.892 -9.427 1.00 96.38 82 ILE A CA 1
ATOM 656 C C . ILE A 1 82 ? -5.107 -7.090 -9.983 1.00 96.38 82 ILE A C 1
ATOM 658 O O . ILE A 1 82 ? -5.704 -8.045 -10.474 1.00 96.38 82 ILE A O 1
ATOM 662 N N . VAL A 1 83 ? -3.785 -7.076 -9.817 1.00 95.50 83 VAL A N 1
ATOM 663 C CA . VAL A 1 83 ? -2.939 -8.262 -9.985 1.00 95.50 83 VAL A CA 1
ATOM 664 C C . VAL A 1 83 ? -2.527 -8.742 -8.599 1.00 95.50 83 VAL A C 1
ATOM 666 O O . VAL A 1 83 ? -1.798 -8.054 -7.884 1.00 95.50 83 VAL A O 1
ATOM 669 N N . SER A 1 84 ? -3.021 -9.910 -8.194 1.00 91.81 84 SER A N 1
ATOM 670 C CA . SER A 1 84 ? -2.728 -10.471 -6.874 1.00 91.81 84 SER A CA 1
ATOM 671 C C . SER A 1 84 ? -1.293 -10.993 -6.790 1.00 91.81 84 SER A C 1
ATOM 673 O O . SER A 1 84 ? -0.858 -11.784 -7.624 1.00 91.81 84 SER A O 1
ATOM 675 N N . VAL A 1 85 ? -0.574 -10.597 -5.738 1.00 92.00 85 VAL A N 1
ATOM 676 C CA . VAL A 1 85 ? 0.729 -11.180 -5.387 1.00 92.00 85 VAL A CA 1
ATOM 677 C C . VAL A 1 85 ? 0.493 -12.476 -4.598 1.00 92.00 85 VAL A C 1
ATOM 679 O O . VAL A 1 85 ? -0.275 -12.437 -3.628 1.00 92.00 85 VAL A O 1
ATOM 682 N N . PRO A 1 86 ? 1.128 -13.610 -4.963 1.00 93.31 86 PRO A N 1
ATOM 683 C CA . PRO A 1 86 ? 0.989 -14.870 -4.235 1.00 93.31 86 PRO A CA 1
ATOM 684 C C . PRO A 1 86 ? 1.280 -14.710 -2.742 1.00 93.31 86 PRO A C 1
ATOM 686 O O . PRO A 1 86 ? 2.234 -14.035 -2.368 1.00 93.31 86 PRO A O 1
ATOM 689 N N . ALA A 1 87 ? 0.508 -15.376 -1.878 1.00 92.69 87 ALA A N 1
ATOM 690 C CA . ALA A 1 87 ? 0.620 -15.212 -0.423 1.00 92.69 87 ALA A CA 1
ATOM 691 C C . ALA A 1 87 ? 2.043 -15.454 0.118 1.00 92.69 87 ALA A C 1
ATOM 693 O O . ALA A 1 87 ? 2.498 -14.724 0.993 1.00 92.69 87 ALA A O 1
ATOM 694 N N . LYS A 1 88 ? 2.776 -16.425 -0.448 1.00 93.81 88 LYS A N 1
ATOM 695 C CA . LYS A 1 88 ? 4.170 -16.732 -0.075 1.00 93.81 88 LYS A CA 1
ATOM 696 C C . LYS A 1 88 ? 5.155 -15.582 -0.350 1.00 93.81 88 LYS A C 1
ATOM 698 O O . LYS A 1 88 ? 6.203 -15.519 0.295 1.00 93.81 88 LYS A O 1
ATOM 703 N N . ASP A 1 89 ? 4.812 -14.693 -1.279 1.00 93.50 89 ASP A N 1
ATOM 704 C CA . ASP A 1 89 ? 5.630 -13.569 -1.750 1.00 93.50 89 ASP A CA 1
ATOM 705 C C . ASP A 1 89 ? 5.043 -12.211 -1.325 1.00 93.50 89 ASP A C 1
ATOM 707 O O . ASP A 1 89 ? 5.609 -11.159 -1.616 1.00 93.50 89 ASP A O 1
ATOM 711 N N . ASN A 1 90 ? 3.906 -12.228 -0.625 1.00 92.19 90 ASN A N 1
ATOM 712 C CA . ASN A 1 90 ? 3.189 -11.046 -0.172 1.00 92.19 90 ASN A CA 1
ATOM 713 C C . ASN A 1 90 ? 3.420 -10.804 1.329 1.00 92.19 90 ASN A C 1
ATOM 715 O O . ASN A 1 90 ? 3.943 -11.658 2.049 1.00 92.19 90 ASN A O 1
ATOM 719 N N . LYS A 1 91 ? 3.024 -9.625 1.816 1.00 90.75 91 LYS A N 1
ATOM 720 C CA . LYS A 1 91 ? 3.134 -9.248 3.224 1.00 90.75 91 LYS A CA 1
ATOM 721 C C . LYS A 1 91 ? 1.798 -8.769 3.770 1.00 90.75 91 LYS A C 1
ATOM 723 O O . LYS A 1 91 ? 1.204 -7.831 3.247 1.00 90.75 91 LYS A O 1
ATOM 728 N N . VAL A 1 92 ? 1.371 -9.395 4.861 1.00 90.88 92 VAL A N 1
ATOM 729 C CA . VAL A 1 92 ? 0.249 -8.926 5.678 1.00 90.88 92 VAL A CA 1
ATOM 730 C C . VAL A 1 92 ? 0.790 -7.940 6.708 1.00 90.88 92 VAL A C 1
ATOM 732 O O . VAL A 1 92 ? 1.863 -8.155 7.276 1.00 90.88 92 VAL A O 1
ATOM 735 N N . VAL A 1 93 ? 0.063 -6.848 6.928 1.00 90.25 93 VAL A N 1
ATOM 736 C CA . VAL A 1 93 ? 0.407 -5.825 7.918 1.00 90.25 93 VAL A CA 1
ATOM 737 C C . VAL A 1 93 ? -0.775 -5.566 8.838 1.00 90.25 93 VAL A C 1
ATOM 739 O O . VAL A 1 93 ? -1.924 -5.600 8.403 1.00 90.25 93 VAL A O 1
ATOM 742 N N . ALA A 1 94 ? -0.473 -5.301 10.106 1.00 91.06 94 ALA A N 1
ATOM 743 C CA . ALA A 1 94 ? -1.452 -4.861 11.086 1.00 91.06 94 ALA A CA 1
ATOM 744 C C . ALA A 1 94 ? -1.488 -3.330 11.134 1.00 91.06 94 ALA A C 1
ATOM 746 O O . ALA A 1 94 ? -0.448 -2.671 11.044 1.00 91.06 94 ALA A O 1
ATOM 747 N N . TYR A 1 95 ? -2.687 -2.777 11.296 1.00 90.62 95 TYR A N 1
ATOM 748 C CA . TYR A 1 95 ? -2.887 -1.359 11.568 1.00 90.62 95 TYR A CA 1
ATOM 749 C C . TYR A 1 95 ? -3.104 -1.167 13.064 1.00 90.62 95 TYR A C 1
ATOM 751 O O . TYR A 1 95 ? -3.900 -1.877 13.676 1.00 90.62 95 TYR A O 1
ATOM 759 N N . THR A 1 96 ? -2.430 -0.174 13.634 1.00 92.31 96 THR A N 1
ATOM 760 C CA . THR A 1 96 ? -2.541 0.158 15.054 1.00 92.31 96 THR A CA 1
ATOM 761 C C . THR A 1 96 ? -2.987 1.603 15.195 1.00 92.31 96 THR A C 1
ATOM 763 O O . THR A 1 96 ? -2.414 2.495 14.571 1.00 92.31 96 THR A O 1
ATOM 766 N N . ALA A 1 97 ? -3.990 1.836 16.037 1.00 93.19 97 ALA A N 1
ATOM 767 C CA . ALA A 1 97 ? -4.409 3.169 16.447 1.00 93.19 97 ALA A CA 1
ATOM 768 C C . ALA A 1 97 ? -3.966 3.426 17.893 1.00 93.19 97 ALA A C 1
ATOM 770 O O . ALA A 1 97 ? -4.075 2.545 18.747 1.00 93.19 97 ALA A O 1
ATOM 771 N N . GLY A 1 98 ? -3.455 4.628 18.161 1.00 94.25 98 GLY A N 1
ATOM 772 C CA . GLY A 1 98 ? -2.994 5.044 19.484 1.00 94.25 98 GLY A CA 1
ATOM 773 C C . GLY A 1 98 ? -3.703 6.311 19.949 1.00 94.25 98 GLY A C 1
ATOM 774 O O . GLY A 1 98 ? -3.811 7.278 19.197 1.00 94.25 98 GLY A O 1
ATOM 775 N N . LEU A 1 99 ? -4.156 6.317 21.203 1.00 95.06 99 LEU A N 1
ATOM 776 C CA . LEU A 1 99 ? -4.715 7.505 21.843 1.00 95.06 99 LEU A CA 1
ATOM 777 C C . LEU A 1 99 ? -3.578 8.451 22.259 1.00 95.06 99 LEU A C 1
ATOM 779 O O . LEU A 1 99 ? -2.669 8.053 22.993 1.00 95.06 99 LEU A O 1
ATOM 783 N N . MET A 1 100 ? -3.625 9.711 21.826 1.00 95.25 100 MET A N 1
ATOM 784 C CA . MET A 1 100 ? -2.658 10.716 22.273 1.00 95.25 100 MET A CA 1
ATOM 785 C C . MET A 1 100 ? -2.882 11.053 23.752 1.00 95.25 100 MET A C 1
ATOM 787 O O . MET A 1 100 ? -3.999 11.371 24.151 1.00 95.25 100 MET A O 1
ATOM 791 N N . ARG A 1 101 ? -1.809 11.048 24.556 1.00 94.94 101 ARG A N 1
ATOM 792 C CA . ARG A 1 101 ? -1.874 11.363 25.999 1.00 94.94 101 ARG A CA 1
ATOM 793 C C . ARG A 1 101 ? -2.440 12.760 26.276 1.00 94.94 101 ARG A C 1
ATOM 795 O O . ARG A 1 101 ? -3.223 12.919 27.200 1.00 94.94 101 ARG A O 1
ATOM 802 N N . ASN A 1 102 ? -2.081 13.729 25.433 1.00 96.06 102 ASN A N 1
ATOM 803 C CA . ASN A 1 102 ? -2.492 15.130 25.549 1.00 96.06 102 ASN A CA 1
ATOM 804 C C . ASN A 1 102 ? -3.461 15.512 24.416 1.00 96.06 102 ASN A C 1
ATOM 806 O O . ASN A 1 102 ? -3.315 16.566 23.799 1.00 96.06 102 ASN A O 1
ATOM 810 N N . ALA A 1 103 ? -4.395 14.619 24.069 1.00 96.12 103 ALA A N 1
ATOM 811 C CA . ALA A 1 103 ? -5.410 14.917 23.062 1.00 96.12 103 ALA A CA 1
ATOM 812 C C . ALA A 1 103 ? -6.230 16.152 23.493 1.00 96.12 103 ALA A C 1
ATOM 814 O O . ALA A 1 103 ? -6.699 16.181 24.630 1.00 96.12 103 ALA A O 1
ATOM 815 N N . PRO A 1 104 ? -6.466 17.140 22.608 1.00 96.94 104 PRO A N 1
ATOM 816 C CA . PRO A 1 104 ? -7.226 18.345 22.957 1.00 96.94 104 PRO A CA 1
ATOM 817 C C . PRO A 1 104 ? -8.692 18.041 23.303 1.00 96.94 104 PRO A C 1
ATOM 819 O O . PRO A 1 104 ? -9.330 18.816 24.003 1.00 96.94 104 PRO A O 1
ATOM 822 N N . ASN A 1 105 ? -9.212 16.899 22.836 1.00 97.56 105 ASN A N 1
ATOM 823 C CA . ASN A 1 105 ? -10.550 16.394 23.134 1.00 97.56 105 ASN A CA 1
ATOM 824 C C . ASN A 1 105 ? -10.454 14.918 23.570 1.00 97.56 105 ASN A C 1
ATOM 826 O O . ASN A 1 105 ? -10.638 14.022 22.739 1.00 97.56 105 ASN A O 1
ATOM 830 N N . PRO A 1 106 ? -10.109 14.629 24.838 1.00 96.94 106 PRO A N 1
ATOM 831 C CA . PRO A 1 106 ? -9.798 13.270 25.284 1.00 96.94 106 PRO A CA 1
ATOM 832 C C . PRO A 1 106 ? -11.006 12.329 25.249 1.00 96.94 106 PRO A C 1
ATOM 834 O O . PRO A 1 106 ? -10.850 11.168 24.878 1.00 96.94 106 PRO A O 1
ATOM 837 N N . GLU A 1 107 ? -12.207 12.816 25.570 1.00 97.62 107 GLU A N 1
ATOM 838 C CA . GLU A 1 107 ? -13.421 11.990 25.518 1.00 97.62 107 GLU A CA 1
ATOM 839 C C . GLU A 1 107 ? -13.784 11.616 24.079 1.00 97.62 107 GLU A C 1
ATOM 841 O O . GLU A 1 107 ? -13.933 10.436 23.777 1.00 97.62 107 GLU A O 1
ATOM 846 N N . ALA A 1 108 ? -13.759 12.577 23.148 1.00 97.75 108 ALA A N 1
ATOM 847 C CA . ALA A 1 108 ? -13.974 12.292 21.729 1.00 97.75 108 ALA A CA 1
ATOM 848 C C . ALA A 1 108 ? -12.951 11.281 21.176 1.00 97.75 108 ALA A C 1
ATOM 850 O O . ALA A 1 108 ? -13.295 10.409 20.379 1.00 97.75 108 ALA A O 1
ATOM 851 N N . ALA A 1 109 ? -11.692 11.362 21.620 1.00 97.31 109 ALA A N 1
ATOM 852 C CA . ALA A 1 109 ? -10.662 10.407 21.229 1.00 97.31 109 ALA A CA 1
ATOM 853 C C . ALA A 1 109 ? -10.952 8.988 21.764 1.00 97.31 109 ALA A C 1
ATOM 855 O O . ALA A 1 109 ? -10.792 8.015 21.024 1.00 97.31 109 ALA A O 1
ATOM 856 N N . LYS A 1 110 ? -11.416 8.854 23.016 1.00 97.12 110 LYS A N 1
ATOM 857 C CA . LYS A 1 110 ? -11.826 7.562 23.598 1.00 97.12 110 LYS A CA 1
ATOM 858 C C . LYS A 1 110 ? -13.048 6.984 22.887 1.00 97.12 110 LYS A C 1
ATOM 860 O O . LYS A 1 110 ? -13.037 5.804 22.537 1.00 97.12 110 LYS A O 1
ATOM 865 N N . ASP A 1 111 ? -14.060 7.809 22.631 1.00 97.88 111 ASP A N 1
ATOM 866 C CA . ASP A 1 111 ? -15.278 7.399 21.929 1.00 97.88 111 ASP A CA 1
ATOM 867 C C . ASP A 1 111 ? -14.962 6.915 20.514 1.00 97.88 111 ASP A C 1
ATOM 869 O O . ASP A 1 111 ? -15.443 5.861 20.090 1.00 97.88 111 ASP A O 1
ATOM 873 N N . PHE A 1 112 ? -14.077 7.619 19.805 1.00 97.50 112 PHE A N 1
ATOM 874 C CA . PHE A 1 112 ? -13.641 7.204 18.478 1.00 97.50 112 PHE A CA 1
ATOM 875 C C . PHE A 1 112 ? -12.839 5.893 18.507 1.00 97.50 112 PHE A C 1
ATOM 877 O O . PHE A 1 112 ? -13.082 5.011 17.684 1.00 97.50 112 PHE A O 1
ATOM 884 N N . MET A 1 113 ? -11.941 5.704 19.484 1.00 95.81 113 MET A N 1
ATOM 885 C CA . MET A 1 113 ? -11.240 4.424 19.674 1.00 95.81 113 MET A CA 1
ATOM 886 C C . MET A 1 113 ? -12.217 3.273 19.942 1.00 95.81 113 MET A C 1
ATOM 888 O O . MET A 1 113 ? -12.082 2.209 19.337 1.00 95.81 113 MET A O 1
ATOM 892 N N . LYS A 1 114 ?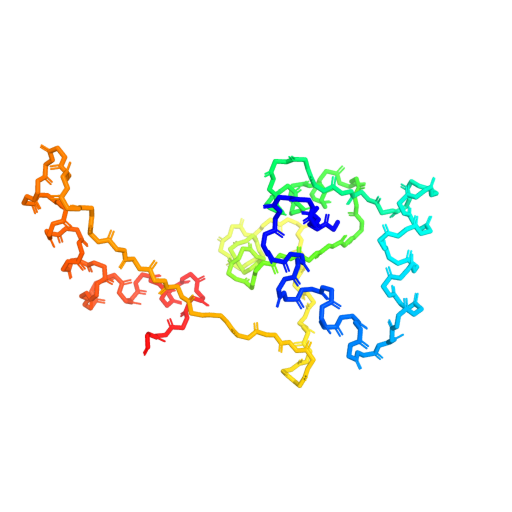 -13.231 3.489 20.794 1.00 97.00 114 LYS A N 1
ATOM 893 C CA . LYS A 1 114 ? -14.288 2.505 21.075 1.00 97.00 114 LYS A CA 1
ATOM 894 C C . LYS A 1 114 ? -15.098 2.177 19.821 1.00 97.00 114 LYS A C 1
ATOM 896 O O . LYS A 1 114 ? -15.393 1.009 19.578 1.00 97.00 114 LYS A O 1
ATOM 901 N N . PHE A 1 115 ? -15.426 3.184 19.012 1.00 97.44 115 PHE A N 1
ATOM 902 C CA . PHE A 1 115 ? -16.098 2.984 17.731 1.00 97.44 115 PHE A CA 1
ATOM 903 C C . PHE A 1 115 ? -15.257 2.126 16.781 1.00 97.44 115 PHE A C 1
ATOM 905 O O . PHE A 1 115 ? -15.778 1.146 16.255 1.00 97.44 115 PHE A O 1
ATOM 912 N N . MET A 1 116 ? -13.967 2.440 16.599 1.00 95.81 116 MET A N 1
ATOM 913 C CA . MET A 1 116 ? -13.085 1.735 15.655 1.00 95.81 116 MET A CA 1
ATOM 914 C C . MET A 1 116 ? -12.965 0.228 15.930 1.00 95.81 116 MET A C 1
ATOM 916 O O . MET A 1 116 ? -12.827 -0.554 14.989 1.00 95.81 116 MET A O 1
ATOM 920 N N . VAL A 1 117 ? -13.038 -0.198 17.193 1.00 94.44 117 VAL A N 1
ATOM 921 C CA . VAL A 1 117 ? -13.003 -1.626 17.571 1.00 94.44 117 VAL A CA 1
ATOM 922 C C . VAL A 1 117 ? -14.394 -2.266 17.668 1.00 94.44 117 VAL A C 1
ATOM 924 O O . VAL A 1 117 ? -14.505 -3.477 17.838 1.00 94.44 117 VAL A O 1
ATOM 927 N N . GLY A 1 118 ? -15.464 -1.475 17.555 1.00 96.69 118 GLY A N 1
ATOM 928 C CA . GLY A 1 118 ? -16.846 -1.942 17.631 1.00 96.69 118 GLY A CA 1
ATOM 929 C C . GLY A 1 118 ? -17.330 -2.637 16.355 1.00 96.69 118 GLY A C 1
ATOM 930 O O . GLY A 1 118 ? -16.798 -2.434 15.262 1.00 96.69 118 GLY A O 1
ATOM 931 N N . SER A 1 119 ? -18.401 -3.426 16.477 1.00 97.00 119 SER A N 1
ATOM 932 C CA . SER A 1 119 ? -18.967 -4.226 15.378 1.00 97.00 119 SER A CA 1
ATOM 933 C C . SER A 1 119 ? -19.320 -3.397 14.138 1.00 97.00 119 SER A C 1
ATOM 935 O O . SER A 1 119 ? -19.063 -3.832 13.016 1.00 97.00 119 SER A O 1
ATOM 937 N N . THR A 1 120 ? -19.848 -2.183 14.319 1.00 97.50 120 THR A N 1
ATOM 938 C CA . THR A 1 120 ? -20.157 -1.264 13.216 1.00 97.50 120 THR A CA 1
ATOM 939 C C . THR A 1 120 ? -18.916 -0.937 12.385 1.00 97.50 120 THR A C 1
ATOM 941 O O . THR A 1 120 ? -18.943 -1.093 11.165 1.00 97.50 120 THR A O 1
ATOM 944 N N . ALA A 1 121 ? -17.814 -0.531 13.022 1.00 96.88 121 ALA A N 1
ATOM 945 C CA . ALA A 1 121 ? -16.581 -0.209 12.310 1.00 96.88 121 ALA A CA 1
ATOM 946 C C . ALA A 1 121 ? -15.944 -1.454 11.683 1.00 96.88 121 ALA A C 1
ATOM 948 O O . ALA A 1 121 ? -15.518 -1.402 10.534 1.00 96.88 121 ALA A O 1
ATOM 949 N N . GLN A 1 122 ? -15.953 -2.594 12.378 1.00 96.81 122 GLN A N 1
ATOM 950 C CA . GLN A 1 122 ? -15.430 -3.856 11.840 1.00 96.81 122 GLN A CA 1
ATOM 951 C C . GLN A 1 122 ? -16.184 -4.316 10.582 1.00 96.81 122 GLN A C 1
ATOM 953 O O . GLN A 1 122 ? -15.569 -4.738 9.600 1.00 96.81 122 GLN A O 1
ATOM 958 N N . ASN A 1 123 ? -17.507 -4.143 10.548 1.00 97.25 123 ASN A N 1
ATOM 959 C CA . ASN A 1 123 ? -18.307 -4.408 9.351 1.00 97.25 123 ASN A CA 1
ATOM 960 C C . ASN A 1 123 ? -17.974 -3.441 8.201 1.00 97.25 123 ASN A C 1
ATOM 962 O O . ASN A 1 123 ? -17.912 -3.865 7.043 1.00 97.25 123 ASN A O 1
ATOM 966 N N . LEU A 1 124 ? -17.716 -2.162 8.501 1.00 96.62 124 LEU A N 1
ATOM 967 C CA . LEU A 1 124 ? -17.254 -1.193 7.501 1.00 96.62 124 LEU A CA 1
ATOM 968 C C . LEU A 1 124 ? -15.876 -1.576 6.949 1.00 96.62 124 LEU A C 1
ATOM 970 O O . LEU A 1 124 ? -15.708 -1.639 5.734 1.00 96.62 124 LEU A O 1
ATOM 974 N N . TYR A 1 125 ? -14.914 -1.904 7.811 1.00 96.94 125 TYR A N 1
ATOM 975 C CA . TYR A 1 125 ? -13.587 -2.370 7.408 1.00 96.94 125 TYR A CA 1
ATOM 976 C C . TYR A 1 125 ? -13.676 -3.576 6.467 1.00 96.94 125 TYR A C 1
ATOM 978 O O . TYR A 1 125 ? -13.106 -3.544 5.373 1.00 96.94 125 TYR A O 1
ATOM 986 N N . LYS A 1 126 ? -14.483 -4.584 6.818 1.00 96.88 126 LYS A N 1
ATOM 987 C CA . LYS A 1 126 ? -14.716 -5.759 5.967 1.00 96.88 126 LYS A CA 1
ATOM 988 C C . LYS A 1 126 ? -15.275 -5.385 4.591 1.00 96.88 126 LYS A C 1
ATOM 990 O O . LYS A 1 126 ? -14.812 -5.917 3.584 1.00 96.88 126 LYS A O 1
ATOM 995 N N . ARG A 1 127 ? -16.228 -4.445 4.521 1.00 97.00 127 ARG A N 1
ATOM 996 C CA . ARG A 1 127 ? -16.794 -3.957 3.246 1.00 97.00 127 ARG A CA 1
ATOM 997 C C . ARG A 1 127 ? -15.724 -3.365 2.321 1.00 97.00 127 ARG A C 1
ATOM 999 O O . ARG A 1 127 ? -15.821 -3.529 1.108 1.00 97.00 127 ARG A O 1
ATOM 1006 N N . TYR A 1 128 ? -14.706 -2.717 2.884 1.00 96.75 128 TYR A N 1
ATOM 1007 C CA . TYR A 1 128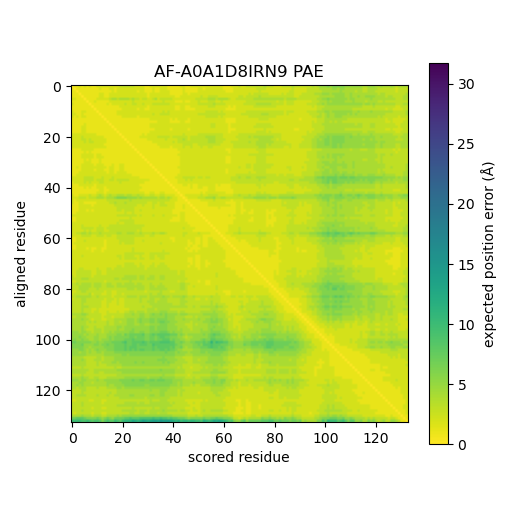 ? -13.580 -2.137 2.143 1.00 96.75 128 TYR A CA 1
ATOM 1008 C C . TYR A 1 128 ? -12.370 -3.081 2.003 1.00 96.75 128 TYR A C 1
ATOM 1010 O O . TYR A 1 128 ? -11.303 -2.653 1.567 1.00 96.75 128 TYR A O 1
ATOM 1018 N N . GLY A 1 129 ? -12.531 -4.366 2.331 1.00 95.44 129 GLY A N 1
ATOM 1019 C CA . GLY A 1 129 ? -11.512 -5.396 2.115 1.00 95.44 129 GLY A CA 1
ATOM 1020 C C . GLY A 1 129 ? -10.432 -5.477 3.196 1.00 95.44 129 GLY A C 1
ATOM 1021 O O . GLY A 1 129 ? -9.409 -6.121 2.9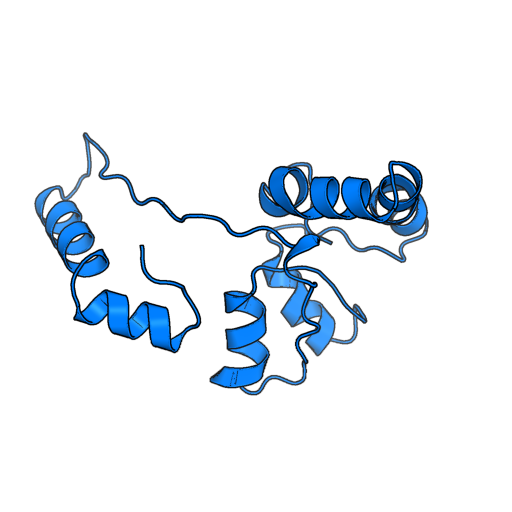72 1.00 95.44 129 GLY A O 1
ATOM 1022 N N . PHE A 1 130 ? -10.625 -4.831 4.348 1.00 96.50 130 PHE A N 1
ATOM 1023 C CA . PHE A 1 130 ? -9.745 -5.005 5.503 1.00 96.50 130 PHE A CA 1
ATOM 1024 C C . PHE A 1 130 ? -10.050 -6.324 6.223 1.00 96.50 130 PHE A C 1
ATOM 1026 O O . PHE A 1 130 ? -11.193 -6.788 6.259 1.00 96.50 130 PHE A O 1
ATOM 1033 N N . MET A 1 131 ? -9.011 -6.916 6.810 1.00 93.38 131 MET A N 1
ATOM 1034 C CA . MET A 1 131 ? -9.117 -8.096 7.668 1.00 93.38 131 MET A CA 1
ATOM 1035 C C . MET A 1 131 ? -9.526 -7.687 9.086 1.00 93.38 131 MET A C 1
ATOM 1037 O O . MET A 1 131 ? -9.296 -6.547 9.494 1.00 93.38 131 MET A O 1
ATOM 1041 N N . ALA A 1 132 ? -10.125 -8.621 9.825 1.00 89.50 132 ALA A N 1
ATOM 1042 C CA . ALA A 1 132 ? -10.369 -8.428 11.249 1.00 89.50 132 ALA A CA 1
ATOM 1043 C C . ALA A 1 132 ? -9.031 -8.327 12.024 1.00 89.50 132 ALA A C 1
ATOM 1045 O O . ALA A 1 132 ? -8.038 -8.889 11.548 1.00 89.50 132 ALA A O 1
ATOM 1046 N N . PRO A 1 133 ?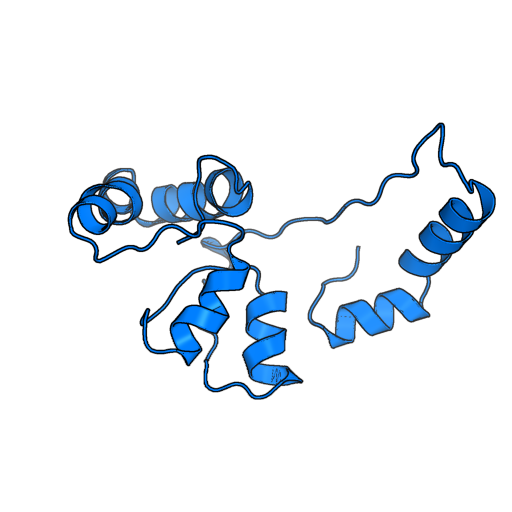 -9.008 -7.612 13.167 1.00 82.88 133 PRO A N 1
ATOM 1047 C CA . PRO A 1 133 ? -7.871 -7.550 14.084 1.00 82.88 133 PRO A CA 1
ATOM 1048 C C . PRO A 1 133 ? -7.395 -8.918 14.574 1.00 82.88 133 PRO A C 1
ATOM 1050 O O . PRO A 1 133 ? -8.250 -9.821 14.734 1.00 82.88 133 PRO A O 1
#

Mean predicted aligned error: 2.95 Å

pLDDT: mean 96.19, std 2.28, range [82.88, 98.69]

Secondary structure (DSSP, 8-state):
---TTT-HHIIIIIHHHHHHHHHHHHHHIIIIIHHHTTSSPPPSS-TTHHHHHHHTTS-S-----HHHHHIIIIIS--S----PPPGGG-----------TT-SSHHHHHHHHHHHHSHHHHHHHHHTTPPP-

Sequence (133 aa):
MPNPEWEGIAKHAIIPALKKTGGESLVNIVYKEKVKNGTTFLTHIHHRQTPVRIMERKCSAGVVWYTEAYFHDKIAHHPISIVSVPAKDNKVVAYTAGLMRNAPNPEAAKDFMKFMVGSTAQNLYKRYGFMAP

Solvent-accessible surface area (backbone atoms only — not comparable to full-atom values): 8049 Å² total; per-residue (Å²): 64,40,29,57,91,81,33,62,60,23,61,73,42,48,50,53,32,39,34,73,75,50,33,68,62,45,39,42,44,55,71,43,52,27,36,78,68,66,76,31,57,64,40,86,87,45,39,78,50,45,66,55,34,36,65,70,69,76,36,96,75,70,62,69,59,68,41,61,48,43,38,38,36,76,70,66,64,43,88,58,79,82,81,85,71,58,73,94,63,48,78,90,80,87,88,84,88,80,85,63,93,82,45,97,53,56,64,62,53,50,52,49,54,54,43,59,76,28,71,71,40,49,52,51,39,45,75,53,6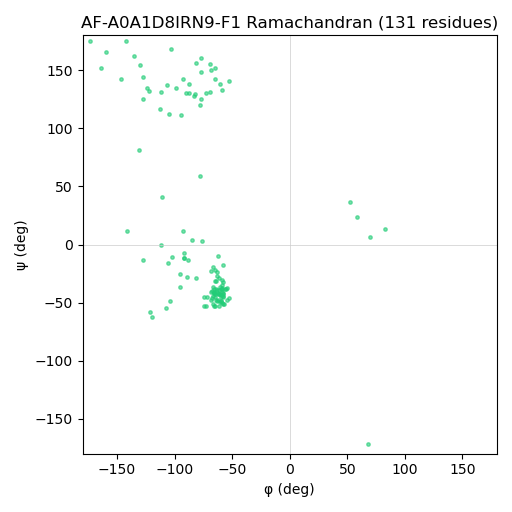2,44,79,83,135